Protein AF-D4XRZ3-F1 (afdb_monomer_lite)

pLDDT: mean 73.81, std 17.02, range [42.16, 91.94]

Sequence (97 aa):
MSKILTFTCDLVHCALDLIHNLRGFYMPQVKLKEGEPVDVAIRRFKRSCEKAGVLADVRKREFYEKPTQERKRKKAAAVKRYQKKLSRESVRTTRLY

InterPro domains:
  IPR001911 Small ribosomal subunit protein bS21 [MF_00358] (27-83)
  IPR001911 Small ribosomal subunit protein bS21 [PF01165] (29-81)
  IPR001911 Small ribosomal subunit protein bS21 [PR00976] (31-39)
  IPR001911 Small ribosomal subunit protein bS21 [PR00976] (39-48)
  IPR001911 Small ribosomal subunit pro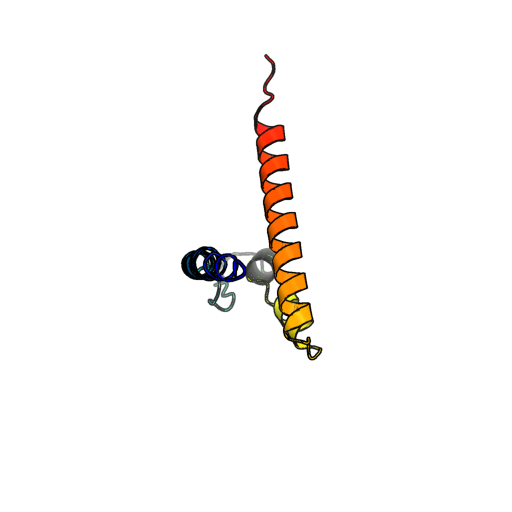tein bS21 [PR00976] (51-61)
  IPR001911 Small ribosomal subunit protein bS21 [PR00976] (63-73)
  IPR001911 Small ribosomal subunit protein bS21 [PTHR21109] (23-88)
  IPR001911 Small ribosomal subunit protein bS21 [TIGR00030] (28-85)
  IPR018278 Small ribosomal subunit protein bS21, conserved site [PS01181] (39-51)
  IPR038380 Small ribosomal subunit protein bS21 superfamily [G3DSA:1.20.5.1150] (42-80)

Radius of gyration: 20.28 Å; chains: 1; bounding box: 61×22×56 Å

Secondary structure (DSSP, 8-state):
----SSSSSHHHHHHHHHHTT-S--S-------TT--HHHHHHHHHHHHHHHTHHHHHHHHSS---HHHHHHHHHHHHHHHHHHHHHHHHHHT----

Foldseek 3Di:
DDDDPDPPPPPPVVVVVVVVPPPAPPDQDFDDDPPDDPVVSVVVSVVSCVRNCVVVVVVVPPDDDDPVRVVVVVVVVVVVVVVVVVVVVVVVPDPDD

Structure (mmCIF, N/CA/C/O backbone):
data_AF-D4XRZ3-F1
#
_entry.id   AF-D4XRZ3-F1
#
loop_
_atom_site.group_PDB
_atom_site.id
_atom_site.type_symbol
_atom_site.label_atom_id
_atom_site.label_alt_id
_atom_site.label_comp_id
_atom_site.label_asym_id
_atom_site.label_entity_id
_atom_site.label_seq_id
_atom_site.pdbx_PDB_ins_code
_atom_site.Cartn_x
_atom_site.Cartn_y
_atom_site.Cartn_z
_atom_site.occupancy
_atom_site.B_iso_or_equiv
_atom_site.auth_seq_id
_atom_site.auth_comp_id
_atom_site.auth_asym_id
_atom_site.auth_atom_id
_atom_site.pdbx_PDB_model_num
ATOM 1 N N . MET A 1 1 ? 34.140 -14.814 -26.443 1.00 50.59 1 MET A N 1
ATOM 2 C CA . MET A 1 1 ? 33.580 -15.908 -25.621 1.00 50.59 1 MET A CA 1
ATOM 3 C C . MET A 1 1 ? 33.563 -15.472 -24.164 1.00 50.59 1 MET A C 1
ATOM 5 O O . MET A 1 1 ? 34.637 -15.447 -23.594 1.00 50.59 1 MET A O 1
ATOM 9 N N . SER A 1 2 ? 32.398 -15.075 -23.621 1.00 42.16 2 SER A N 1
ATOM 10 C CA . SER A 1 2 ? 32.070 -14.995 -22.169 1.00 42.16 2 SER A CA 1
ATOM 11 C C . SER A 1 2 ? 30.929 -13.991 -21.889 1.00 42.16 2 SER A C 1
ATOM 13 O O . SER A 1 2 ? 31.072 -13.036 -21.135 1.00 42.16 2 SER A O 1
ATOM 15 N N . LYS A 1 3 ? 29.756 -14.172 -22.512 1.00 48.22 3 LYS A N 1
ATOM 16 C CA . LYS A 1 3 ? 28.536 -13.397 -22.184 1.00 48.22 3 LYS A CA 1
ATOM 17 C C . LYS A 1 3 ? 27.302 -14.303 -22.089 1.00 48.22 3 LYS A C 1
ATOM 19 O O . LYS A 1 3 ? 26.293 -14.035 -22.725 1.00 48.22 3 LYS A O 1
ATOM 24 N N . ILE A 1 4 ? 27.405 -15.416 -21.357 1.00 50.12 4 ILE A N 1
ATOM 25 C CA . ILE A 1 4 ? 26.321 -16.421 -21.268 1.00 50.12 4 ILE A CA 1
ATOM 26 C C . ILE A 1 4 ? 25.776 -16.599 -19.830 1.00 50.12 4 ILE A C 1
ATOM 28 O O . ILE A 1 4 ? 24.797 -17.301 -19.628 1.00 50.12 4 ILE A O 1
ATOM 32 N N . LEU A 1 5 ? 26.305 -15.907 -18.812 1.00 48.16 5 LEU A N 1
ATOM 33 C CA . LEU A 1 5 ? 25.997 -16.227 -17.402 1.00 48.16 5 LEU A CA 1
ATOM 34 C C . LEU A 1 5 ? 25.360 -15.101 -16.563 1.00 48.16 5 LEU A C 1
ATOM 36 O O . LEU A 1 5 ? 25.562 -15.055 -15.356 1.00 48.16 5 LEU A O 1
ATOM 40 N N . THR A 1 6 ? 24.550 -14.210 -17.148 1.00 48.78 6 THR A N 1
ATOM 41 C CA . THR A 1 6 ? 23.772 -13.216 -16.360 1.00 48.78 6 THR A CA 1
ATOM 42 C C . THR A 1 6 ? 22.251 -13.315 -16.504 1.00 48.78 6 THR A C 1
ATOM 44 O O . THR A 1 6 ? 21.543 -12.461 -15.981 1.00 48.78 6 THR A O 1
ATOM 47 N N . PHE A 1 7 ? 21.716 -14.356 -17.152 1.00 46.88 7 PHE A N 1
ATOM 48 C CA . PHE A 1 7 ? 20.269 -14.463 -17.411 1.00 46.88 7 PHE A CA 1
ATOM 49 C C . PHE A 1 7 ? 19.495 -15.461 -16.534 1.00 46.88 7 PHE A C 1
ATOM 51 O O . PHE A 1 7 ? 18.273 -15.522 -16.634 1.00 46.88 7 PHE A O 1
ATOM 58 N N . THR A 1 8 ? 20.149 -16.223 -15.653 1.00 49.28 8 THR A N 1
ATOM 59 C CA . THR A 1 8 ? 19.479 -17.310 -14.906 1.00 49.28 8 THR A CA 1
ATOM 60 C C . THR A 1 8 ? 19.063 -16.973 -13.471 1.00 49.28 8 THR A C 1
ATOM 62 O O . THR A 1 8 ? 18.439 -17.811 -12.829 1.00 49.28 8 THR A O 1
ATOM 65 N N . CYS A 1 9 ? 19.312 -15.765 -12.952 1.00 45.16 9 CYS A N 1
ATOM 66 C CA . CYS A 1 9 ? 18.994 -15.464 -11.543 1.00 45.16 9 CYS A CA 1
ATOM 67 C C . CYS A 1 9 ? 17.652 -14.731 -11.311 1.00 45.16 9 CYS A C 1
ATOM 69 O O . CYS A 1 9 ? 17.187 -14.639 -10.177 1.00 45.16 9 CYS A O 1
ATOM 71 N N . ASP A 1 10 ? 16.971 -14.257 -12.360 1.00 49.59 10 ASP A N 1
ATOM 72 C CA . ASP A 1 10 ? 15.739 -13.462 -12.194 1.00 49.59 10 ASP A CA 1
ATOM 73 C C . ASP A 1 10 ? 14.450 -14.302 -12.084 1.00 49.59 10 ASP A C 1
ATOM 75 O O . ASP A 1 10 ? 13.414 -13.784 -11.659 1.00 49.59 10 ASP A O 1
ATOM 79 N N . LEU A 1 11 ? 14.479 -15.599 -12.421 1.00 51.06 11 LEU A N 1
ATOM 80 C CA . LEU A 1 11 ? 13.274 -16.439 -12.353 1.00 51.06 11 LEU A CA 1
ATOM 81 C C . LEU A 1 11 ? 12.955 -16.914 -10.924 1.00 51.06 11 LEU A C 1
ATOM 83 O O . LEU A 1 11 ? 11.787 -17.076 -10.574 1.00 51.06 11 LEU A O 1
ATOM 87 N N . VAL A 1 12 ? 13.970 -17.096 -10.073 1.00 47.19 12 VAL A N 1
ATOM 88 C CA . VAL A 1 12 ? 13.787 -17.736 -8.757 1.00 47.19 12 VAL A CA 1
ATOM 89 C C . VAL A 1 12 ? 13.273 -16.753 -7.699 1.00 47.19 12 VAL A C 1
ATOM 91 O O . VAL A 1 12 ? 12.427 -17.120 -6.889 1.00 47.19 12 VAL A O 1
ATOM 94 N N . HIS A 1 13 ? 13.657 -15.472 -7.755 1.00 44.81 13 HIS A N 1
ATOM 95 C CA . HIS A 1 13 ? 13.059 -14.457 -6.873 1.00 44.81 13 HIS A CA 1
ATOM 96 C C . HIS A 1 13 ? 11.630 -14.067 -7.286 1.00 44.81 13 HIS A C 1
ATOM 98 O O . HIS A 1 13 ? 10.843 -13.652 -6.440 1.00 44.81 13 HIS A O 1
ATOM 104 N N . CYS A 1 14 ? 11.259 -14.248 -8.558 1.00 43.75 14 CYS A N 1
ATOM 105 C CA . CYS A 1 14 ? 9.908 -13.939 -9.030 1.00 43.75 14 CYS A CA 1
ATOM 106 C C . CYS A 1 14 ? 8.886 -15.036 -8.663 1.00 43.75 14 CYS A C 1
ATOM 108 O O . CYS A 1 14 ? 7.718 -14.731 -8.426 1.00 43.75 14 CYS A O 1
ATOM 110 N N . ALA A 1 15 ? 9.320 -16.298 -8.543 1.00 43.88 15 ALA A N 1
ATOM 111 C CA . ALA A 1 15 ? 8.450 -17.417 -8.165 1.00 43.88 15 ALA A CA 1
ATOM 112 C C . ALA A 1 15 ? 8.088 -17.442 -6.664 1.00 43.88 15 ALA A C 1
ATOM 114 O O . ALA A 1 15 ? 7.001 -17.887 -6.300 1.00 43.88 15 ALA A O 1
ATOM 115 N N . LEU A 1 16 ? 8.940 -16.912 -5.779 1.00 44.75 16 LEU A N 1
ATOM 116 C CA . LEU A 1 16 ? 8.628 -16.810 -4.343 1.00 44.75 16 LEU A CA 1
ATOM 117 C C . LEU A 1 16 ? 7.745 -15.599 -3.984 1.00 44.75 16 LEU A C 1
ATOM 119 O O . LEU A 1 16 ? 7.027 -15.648 -2.983 1.00 44.75 16 LEU A O 1
ATOM 123 N N . ASP A 1 17 ? 7.674 -14.572 -4.838 1.00 42.28 17 ASP A N 1
ATOM 124 C CA . ASP A 1 17 ? 6.661 -13.505 -4.731 1.00 42.28 17 ASP A CA 1
ATOM 125 C C . ASP A 1 17 ? 5.236 -13.989 -5.093 1.00 42.28 17 ASP A C 1
ATOM 127 O O . ASP A 1 17 ? 4.247 -13.312 -4.785 1.00 42.28 17 ASP A O 1
ATOM 131 N N . LEU A 1 18 ? 5.108 -15.174 -5.707 1.00 47.25 18 LEU A N 1
ATOM 132 C CA . LEU A 1 18 ? 3.831 -15.830 -6.018 1.00 47.25 18 LEU A CA 1
ATOM 133 C C . LEU A 1 18 ? 3.264 -16.627 -4.830 1.00 47.25 18 LEU A C 1
ATOM 135 O O . LEU A 1 18 ? 2.047 -16.735 -4.704 1.00 47.25 18 LEU A O 1
ATOM 139 N N . ILE A 1 19 ? 4.104 -17.097 -3.900 1.00 45.84 19 ILE A N 1
ATOM 140 C CA . ILE A 1 19 ? 3.652 -17.888 -2.738 1.00 45.84 19 ILE A CA 1
ATOM 141 C C . ILE A 1 19 ? 3.228 -16.982 -1.560 1.00 45.84 19 ILE A C 1
ATOM 143 O O . ILE A 1 19 ? 2.350 -17.341 -0.779 1.00 45.84 19 ILE A O 1
ATOM 147 N N . HIS A 1 20 ? 3.728 -15.741 -1.481 1.00 44.56 20 HIS A N 1
ATOM 148 C CA . HIS A 1 20 ? 3.266 -14.742 -0.499 1.00 44.56 20 HIS A CA 1
ATOM 149 C C . HIS A 1 20 ? 2.112 -13.833 -0.982 1.00 44.56 20 HIS A C 1
ATOM 151 O O . HIS A 1 20 ? 1.652 -12.981 -0.216 1.00 44.56 20 HIS A O 1
ATOM 157 N N . ASN A 1 21 ? 1.603 -14.020 -2.208 1.00 43.75 21 ASN A N 1
ATOM 158 C CA . ASN A 1 21 ? 0.464 -13.267 -2.764 1.00 43.75 21 ASN A CA 1
ATOM 159 C C . ASN A 1 21 ? -0.899 -13.971 -2.633 1.00 43.75 21 ASN A C 1
ATOM 161 O O . ASN A 1 21 ? -1.892 -13.492 -3.171 1.00 43.75 21 ASN A O 1
ATOM 165 N N . LEU A 1 22 ? -1.011 -15.023 -1.819 1.00 44.47 22 LEU A N 1
ATOM 166 C CA . LEU A 1 22 ? -2.310 -15.526 -1.341 1.00 44.47 22 LEU A CA 1
ATOM 167 C C . LEU A 1 22 ? -2.869 -14.687 -0.170 1.00 44.47 22 LEU A C 1
ATOM 169 O O . LEU A 1 22 ? -3.577 -15.183 0.704 1.00 44.47 22 LEU A O 1
ATOM 173 N N . ARG A 1 23 ? -2.565 -13.385 -0.128 1.00 49.84 23 ARG A N 1
ATOM 174 C CA . ARG A 1 23 ? -3.245 -12.417 0.740 1.00 49.84 23 ARG A CA 1
ATOM 175 C C . ARG A 1 23 ? -3.918 -11.362 -0.126 1.00 49.84 23 ARG A C 1
ATOM 177 O O . ARG A 1 23 ? -3.332 -10.314 -0.366 1.00 49.84 23 ARG A O 1
ATOM 184 N N . GLY A 1 24 ? -5.171 -11.604 -0.507 1.00 49.72 24 GLY A N 1
ATOM 185 C CA . GLY A 1 24 ? -6.083 -10.474 -0.707 1.00 49.72 24 GLY A CA 1
ATOM 186 C C . GLY A 1 24 ? -7.035 -10.489 -1.894 1.00 49.72 24 GLY A C 1
ATOM 187 O O . GLY A 1 24 ? -7.621 -9.446 -2.143 1.00 49.72 24 GLY A O 1
ATOM 188 N N . PHE A 1 25 ? -7.280 -11.612 -2.572 1.00 50.66 25 PHE A N 1
ATOM 189 C CA . PHE A 1 25 ? -8.393 -11.694 -3.536 1.00 50.66 25 PHE A CA 1
ATOM 190 C C . PHE A 1 25 ? -9.758 -11.985 -2.884 1.00 50.66 25 PHE A C 1
ATOM 192 O O . PHE A 1 25 ? -10.654 -12.536 -3.511 1.00 50.66 25 PHE A O 1
ATOM 199 N N . TYR A 1 26 ? -9.944 -11.602 -1.620 1.00 56.25 26 TYR A N 1
ATOM 200 C CA . TYR A 1 26 ? -11.277 -11.536 -1.031 1.00 56.25 26 TYR A CA 1
ATOM 201 C C . TYR A 1 26 ? -11.741 -10.089 -1.138 1.00 56.25 26 TYR A C 1
ATOM 203 O O . TYR A 1 26 ? -11.183 -9.214 -0.472 1.00 56.25 26 TYR A O 1
ATOM 211 N N . MET A 1 27 ? -12.741 -9.835 -1.990 1.00 69.62 27 MET A N 1
ATOM 212 C CA . MET A 1 27 ? -13.511 -8.590 -1.943 1.00 69.62 27 MET A CA 1
ATOM 213 C C . MET A 1 27 ? -13.824 -8.280 -0.471 1.00 69.62 27 MET A C 1
ATOM 215 O O . MET A 1 27 ? -14.294 -9.174 0.237 1.00 69.62 27 MET A O 1
ATOM 219 N N . PRO A 1 28 ? -13.517 -7.071 0.029 1.00 78.38 28 PRO A N 1
ATOM 220 C CA . PRO A 1 28 ? -13.674 -6.759 1.442 1.00 78.38 28 PRO A CA 1
ATOM 221 C C . PRO A 1 28 ? -15.143 -6.924 1.839 1.00 78.38 28 PRO A C 1
ATOM 223 O O . PRO A 1 28 ? -16.012 -6.210 1.351 1.00 78.38 28 PRO A O 1
ATOM 226 N N . GLN A 1 29 ? -15.416 -7.877 2.729 1.00 78.50 29 GLN A N 1
ATOM 227 C CA . GLN A 1 29 ? -16.746 -8.141 3.272 1.00 78.50 29 GLN A CA 1
ATOM 228 C C . GLN A 1 29 ? -16.728 -7.866 4.776 1.00 78.50 29 GLN A C 1
ATOM 230 O O . GLN A 1 29 ? -15.860 -8.356 5.499 1.00 78.50 29 GLN A O 1
ATOM 235 N N . VAL A 1 30 ? -17.682 -7.068 5.253 1.00 82.12 30 VAL A N 1
ATOM 236 C CA . VAL A 1 30 ? -17.872 -6.773 6.678 1.00 82.12 30 VAL A CA 1
ATOM 237 C C . VAL A 1 30 ? -19.315 -7.111 7.021 1.00 82.12 30 VAL A C 1
ATOM 239 O O . VAL A 1 30 ? -20.233 -6.504 6.480 1.00 82.12 30 VAL A O 1
ATOM 242 N N . LYS A 1 31 ? -19.511 -8.104 7.892 1.00 82.69 31 LYS A N 1
ATOM 243 C CA . LYS A 1 31 ? -20.833 -8.463 8.416 1.00 82.69 31 LYS A CA 1
ATOM 244 C C . LYS A 1 31 ? -21.133 -7.595 9.637 1.00 82.69 31 LYS A C 1
ATOM 246 O O . LYS A 1 31 ? -20.309 -7.537 10.550 1.00 82.69 31 LYS A O 1
ATOM 251 N N . LEU A 1 32 ? -22.284 -6.930 9.633 1.00 82.69 32 LEU A N 1
ATOM 252 C CA . LEU A 1 32 ? -22.794 -6.178 10.780 1.00 82.69 32 LEU A CA 1
ATOM 253 C C . LEU A 1 32 ? -23.422 -7.149 11.782 1.00 82.69 32 LEU A C 1
ATOM 255 O O . LEU A 1 32 ? -24.070 -8.111 11.375 1.00 82.69 32 LEU A O 1
ATOM 259 N N . LYS A 1 33 ? -23.224 -6.903 13.077 1.00 80.12 33 LYS A N 1
ATOM 260 C CA . LYS A 1 33 ? -23.956 -7.579 14.155 1.00 80.12 33 LYS A CA 1
ATOM 261 C C . LYS A 1 33 ? -24.966 -6.602 14.757 1.00 80.12 33 LYS A C 1
ATOM 263 O O . LYS A 1 33 ? -24.705 -5.399 14.787 1.00 80.12 33 LYS A O 1
ATOM 268 N N . GLU A 1 34 ? -26.102 -7.113 15.220 1.00 73.12 34 GLU A N 1
ATOM 269 C CA . GLU A 1 34 ? -27.159 -6.298 15.825 1.00 73.12 34 GLU A CA 1
ATOM 270 C C . GLU A 1 34 ? -26.649 -5.660 17.128 1.00 73.12 34 GLU A C 1
ATOM 272 O O . GLU A 1 34 ? -26.116 -6.347 17.999 1.00 73.12 34 GLU A O 1
ATOM 277 N N . GLY A 1 35 ? -26.730 -4.327 17.216 1.00 79.50 35 GLY A N 1
ATOM 278 C CA . GLY A 1 35 ? -26.232 -3.531 18.345 1.00 79.50 35 GLY A CA 1
ATOM 279 C C . GLY A 1 35 ? -24.910 -2.782 18.115 1.00 79.50 35 GLY A C 1
ATOM 280 O O . GLY A 1 35 ? -24.485 -2.035 18.995 1.00 79.50 35 GLY A O 1
ATOM 281 N N . GLU A 1 36 ? -24.250 -2.918 16.956 1.00 75.12 36 GLU A N 1
ATOM 282 C CA . GLU A 1 36 ? -23.091 -2.072 16.627 1.00 75.12 36 GLU A CA 1
ATOM 283 C C . GLU A 1 36 ? -23.522 -0.719 16.021 1.00 75.12 36 GLU A C 1
ATOM 285 O O . GLU A 1 36 ? -24.346 -0.693 15.104 1.00 75.12 36 GLU A O 1
ATOM 290 N N . PRO A 1 37 ? -22.931 0.417 16.448 1.00 84.19 37 PRO A N 1
ATOM 291 C CA . PRO A 1 37 ? -23.157 1.695 15.783 1.00 84.19 37 PRO A CA 1
ATOM 292 C C . PRO A 1 37 ? -22.588 1.658 14.358 1.00 84.19 37 PRO A C 1
ATOM 294 O O . PRO A 1 37 ? -21.422 1.305 14.138 1.00 84.19 37 PRO A O 1
ATOM 297 N N . VAL A 1 38 ? -23.407 2.067 13.388 1.00 81.38 38 VAL A N 1
ATOM 298 C CA . VAL A 1 38 ? -23.125 1.997 11.941 1.00 81.38 38 VAL A CA 1
ATOM 299 C C . VAL A 1 38 ? -21.788 2.659 11.573 1.00 81.38 38 VAL A C 1
ATOM 301 O O . VAL A 1 38 ? -21.027 2.135 10.755 1.00 81.38 38 VAL A O 1
ATOM 304 N N . ASP A 1 39 ? -21.423 3.747 12.251 1.00 84.25 39 ASP A N 1
ATOM 305 C CA . ASP A 1 39 ? -20.165 4.470 12.024 1.00 84.25 39 ASP A CA 1
ATOM 306 C C . ASP A 1 39 ? -18.911 3.630 12.295 1.00 84.25 39 ASP A C 1
ATOM 308 O O . ASP A 1 39 ? -17.876 3.782 11.632 1.00 84.25 39 ASP A O 1
ATOM 312 N N . VAL A 1 40 ? -18.977 2.717 13.268 1.00 85.25 40 VAL A N 1
ATOM 313 C CA . VAL A 1 40 ? -17.863 1.815 13.585 1.00 85.25 40 VAL A CA 1
ATOM 314 C C . VAL A 1 40 ? -17.687 0.791 12.472 1.00 85.25 40 VAL A C 1
ATOM 316 O O . VAL A 1 40 ? -16.552 0.487 12.088 1.00 85.25 40 VAL A O 1
ATOM 319 N N . ALA A 1 41 ? -18.781 0.306 11.896 1.00 84.75 41 ALA A N 1
ATOM 320 C CA . ALA A 1 41 ? -18.719 -0.636 10.797 1.00 84.75 41 ALA A CA 1
ATOM 321 C C . ALA A 1 41 ? -18.201 -0.010 9.498 1.00 84.75 41 ALA A C 1
ATOM 323 O O . ALA A 1 41 ? -17.337 -0.601 8.843 1.00 84.75 41 ALA A O 1
ATOM 324 N N . ILE A 1 42 ? -18.622 1.218 9.174 1.00 88.12 42 ILE A N 1
ATOM 325 C CA . ILE A 1 42 ? -18.086 1.975 8.030 1.00 88.12 42 ILE A CA 1
ATOM 326 C C . ILE A 1 42 ? -16.569 2.150 8.176 1.00 88.12 42 ILE A C 1
ATOM 328 O O . ILE A 1 42 ? -15.812 1.973 7.219 1.00 88.12 42 ILE A O 1
ATOM 332 N N . ARG A 1 43 ? -16.090 2.443 9.389 1.00 88.00 43 ARG A N 1
ATOM 333 C CA . ARG A 1 43 ? -14.654 2.584 9.663 1.00 88.00 43 ARG A CA 1
ATOM 334 C C . ARG A 1 43 ? -13.889 1.277 9.460 1.00 88.00 43 ARG A C 1
ATOM 336 O O . ARG A 1 43 ? -12.793 1.292 8.900 1.00 88.00 43 ARG A O 1
ATOM 343 N N . ARG A 1 44 ? -14.453 0.146 9.899 1.00 85.19 44 ARG A N 1
ATOM 344 C CA . ARG A 1 44 ? -13.871 -1.192 9.683 1.00 85.19 44 ARG A CA 1
ATOM 345 C C . ARG A 1 44 ? -13.820 -1.531 8.193 1.00 85.19 44 ARG A C 1
ATOM 347 O O . ARG A 1 44 ? -12.788 -1.997 7.722 1.00 85.19 44 ARG A O 1
ATOM 354 N N . PHE A 1 45 ? -14.879 -1.223 7.450 1.00 85.56 45 PHE A N 1
ATOM 355 C CA . PHE A 1 45 ? -14.936 -1.427 6.006 1.00 85.56 45 PHE A CA 1
ATOM 356 C C . PHE A 1 45 ? -13.881 -0.603 5.258 1.00 85.56 45 PHE A C 1
ATOM 358 O O . PHE A 1 45 ? -13.119 -1.169 4.477 1.00 85.56 45 PHE A O 1
ATOM 365 N N . LYS A 1 46 ? -13.741 0.694 5.568 1.00 88.19 46 LYS A N 1
ATOM 366 C CA . LYS A 1 46 ? -12.704 1.558 4.969 1.00 88.19 46 LYS A CA 1
ATOM 367 C C . LYS A 1 46 ? -11.295 0.994 5.184 1.00 88.19 46 LYS A C 1
ATOM 369 O O . LYS A 1 46 ? -10.543 0.852 4.223 1.00 88.19 46 LYS A O 1
ATOM 374 N N . ARG A 1 47 ? -10.975 0.553 6.408 1.00 87.00 47 ARG A N 1
ATOM 375 C CA . ARG A 1 47 ? -9.691 -0.109 6.715 1.00 87.00 47 ARG A CA 1
ATOM 376 C C . ARG A 1 47 ? -9.497 -1.414 5.940 1.00 87.00 47 ARG A C 1
ATOM 378 O O . ARG A 1 47 ? -8.389 -1.690 5.485 1.00 87.00 47 ARG A O 1
ATOM 385 N N . SER A 1 48 ? -10.546 -2.220 5.779 1.00 85.19 48 SER A N 1
ATOM 386 C CA . SER A 1 48 ? -10.486 -3.456 4.988 1.00 85.19 48 SER A CA 1
ATOM 387 C C . SER A 1 48 ? -10.228 -3.176 3.504 1.00 85.19 48 SER A C 1
ATOM 389 O O . SER A 1 48 ? -9.389 -3.847 2.907 1.00 85.19 48 SER A O 1
ATOM 391 N N . CYS A 1 49 ? -10.863 -2.151 2.928 1.00 85.75 49 CYS A N 1
ATOM 392 C CA . CYS A 1 49 ? -10.623 -1.711 1.549 1.00 85.75 49 CYS A CA 1
ATOM 393 C C . CYS A 1 49 ? -9.197 -1.173 1.342 1.00 85.75 49 CYS A C 1
ATOM 395 O O . CYS A 1 49 ? -8.557 -1.491 0.339 1.00 85.75 49 CYS A O 1
ATOM 397 N N . GLU A 1 50 ? -8.673 -0.403 2.301 1.00 85.00 50 GLU A N 1
ATOM 398 C CA . GLU A 1 50 ? -7.289 0.091 2.286 1.00 85.00 50 GLU A CA 1
ATOM 399 C C . GLU A 1 50 ? -6.273 -1.052 2.386 1.00 85.00 50 GLU A C 1
ATOM 401 O O . GLU A 1 50 ? -5.288 -1.077 1.649 1.00 85.00 50 GLU A O 1
ATOM 406 N N . LYS A 1 51 ? -6.532 -2.031 3.262 1.00 81.62 51 LYS A N 1
ATOM 407 C CA . LYS A 1 51 ? -5.684 -3.217 3.437 1.00 81.62 51 LYS A CA 1
ATOM 408 C C . LYS A 1 51 ? -5.680 -4.109 2.198 1.00 81.62 51 LYS A C 1
ATOM 410 O O . LYS A 1 51 ? -4.629 -4.642 1.851 1.00 81.62 51 LYS A O 1
ATOM 415 N N . ALA A 1 52 ? -6.835 -4.267 1.554 1.00 82.19 52 ALA A N 1
ATOM 416 C CA . ALA A 1 52 ? -6.968 -4.998 0.299 1.00 82.19 52 ALA A CA 1
ATOM 417 C C . ALA A 1 52 ? -6.328 -4.253 -0.887 1.00 82.19 52 ALA A C 1
ATOM 419 O O . ALA A 1 52 ? -6.042 -4.866 -1.905 1.00 82.19 52 ALA A O 1
ATOM 420 N N . GLY A 1 53 ? -6.065 -2.947 -0.764 1.00 80.81 53 GLY A N 1
ATOM 421 C CA . GLY A 1 53 ? -5.385 -2.174 -1.803 1.00 80.81 53 GLY A CA 1
ATOM 422 C C . GLY A 1 53 ? -6.249 -1.860 -3.027 1.00 80.81 53 GLY A C 1
ATOM 423 O O . GLY A 1 53 ? -5.708 -1.404 -4.030 1.00 80.81 53 GLY A O 1
ATOM 424 N N . VAL A 1 54 ? -7.576 -2.023 -2.937 1.00 82.88 54 VAL A N 1
ATOM 425 C CA . VAL A 1 54 ? -8.522 -1.867 -4.063 1.00 82.88 54 VAL A CA 1
ATOM 4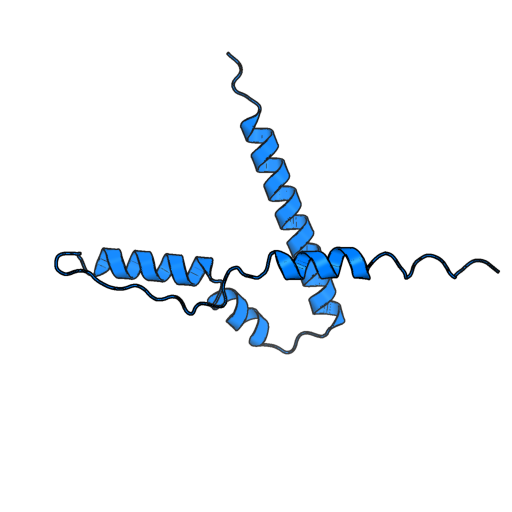26 C C . VAL A 1 54 ? -8.363 -0.509 -4.756 1.00 82.88 54 VAL A C 1
ATOM 428 O O . VAL A 1 54 ? -8.243 -0.439 -5.975 1.00 82.88 54 VAL A O 1
ATOM 431 N N . LEU A 1 55 ? -8.265 0.577 -3.983 1.00 81.75 55 LEU A N 1
ATOM 432 C CA . LEU A 1 55 ? -8.071 1.929 -4.527 1.00 81.75 55 LEU A CA 1
ATOM 433 C C . LEU A 1 55 ? -6.710 2.109 -5.213 1.00 81.75 55 LEU A C 1
ATOM 435 O O . LEU A 1 55 ? -6.590 2.858 -6.179 1.00 81.75 55 LEU A O 1
ATOM 439 N N . ALA A 1 56 ? -5.671 1.428 -4.723 1.00 82.88 56 ALA A N 1
ATOM 440 C CA . ALA A 1 56 ? -4.353 1.473 -5.343 1.00 82.88 56 ALA A CA 1
ATOM 441 C C . ALA A 1 56 ? -4.329 0.694 -6.662 1.00 82.88 56 ALA A C 1
ATOM 443 O O . ALA A 1 56 ? -3.556 1.039 -7.550 1.00 82.88 56 ALA A O 1
ATOM 444 N N . ASP A 1 57 ? -5.158 -0.338 -6.799 1.00 82.50 57 ASP A N 1
ATOM 445 C CA . ASP A 1 57 ? -5.258 -1.123 -8.025 1.00 82.50 57 ASP A CA 1
ATOM 446 C C . ASP A 1 57 ? -6.082 -0.417 -9.099 1.00 82.50 57 ASP A C 1
ATOM 448 O O . ASP A 1 57 ? -5.671 -0.432 -10.257 1.00 82.50 57 ASP A O 1
ATOM 452 N N . VAL A 1 58 ? -7.157 0.284 -8.724 1.00 86.50 58 VAL A N 1
ATOM 453 C CA . VAL A 1 58 ? -7.897 1.172 -9.640 1.00 86.50 58 VAL A CA 1
ATOM 454 C C . VAL A 1 58 ? -6.956 2.220 -10.240 1.00 86.50 58 VAL A C 1
ATOM 456 O O . VAL A 1 58 ? -6.797 2.262 -11.455 1.00 86.50 58 VAL A O 1
ATOM 459 N N . ARG A 1 59 ? -6.201 2.947 -9.404 1.00 86.62 59 ARG A N 1
ATOM 460 C CA . ARG A 1 59 ? -5.247 3.976 -9.868 1.00 86.62 59 ARG A CA 1
ATOM 461 C C . ARG A 1 59 ? -4.146 3.453 -10.789 1.00 86.62 59 ARG A C 1
ATOM 463 O O . ARG A 1 59 ? -3.628 4.185 -11.623 1.00 86.62 59 ARG A O 1
ATOM 470 N N . LYS A 1 60 ? -3.740 2.189 -10.640 1.00 82.12 60 LYS A N 1
ATOM 471 C CA . LYS A 1 60 ? -2.749 1.572 -11.541 1.00 82.12 60 LYS A CA 1
ATOM 472 C C . LYS A 1 60 ? -3.347 1.202 -12.897 1.00 82.12 60 LYS A C 1
ATOM 474 O O . LYS A 1 60 ? -2.591 1.107 -13.853 1.00 82.12 60 LYS A O 1
ATOM 479 N N . ARG A 1 61 ? -4.658 0.946 -12.950 1.00 84.50 61 ARG A N 1
ATOM 480 C CA . ARG A 1 61 ? -5.393 0.490 -14.140 1.00 84.50 61 ARG A CA 1
ATOM 481 C C . ARG A 1 61 ? -6.024 1.631 -14.939 1.00 84.50 61 ARG A C 1
ATOM 483 O 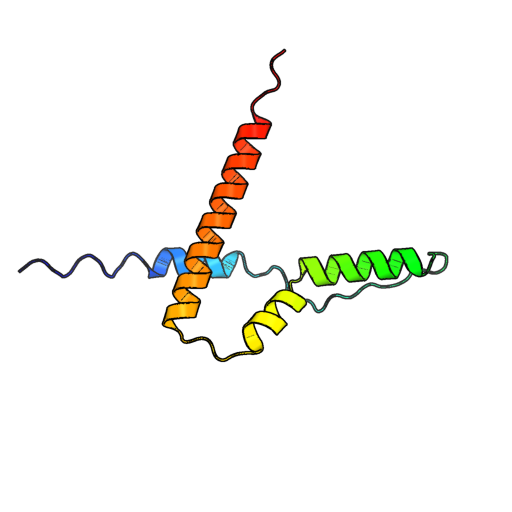O . ARG A 1 61 ? -6.427 1.393 -16.068 1.00 84.50 61 ARG A O 1
ATOM 490 N N . GLU A 1 62 ? -6.085 2.840 -14.382 1.00 87.31 62 GLU A N 1
ATOM 491 C CA . GLU A 1 62 ? -6.590 4.044 -15.065 1.00 87.31 62 GLU A CA 1
ATOM 492 C C . GLU A 1 62 ? -5.824 4.371 -16.360 1.00 87.31 62 GLU A C 1
ATOM 494 O O . GLU A 1 62 ? -6.405 4.917 -17.293 1.00 87.31 62 GLU A O 1
ATOM 499 N N . PHE A 1 63 ? -4.539 4.008 -16.447 1.00 87.12 63 PHE A N 1
ATOM 500 C CA . PHE A 1 63 ? -3.687 4.304 -17.599 1.00 87.12 63 PHE A CA 1
ATOM 501 C C . PHE A 1 63 ? -2.932 3.059 -18.061 1.00 87.12 63 PHE A C 1
ATOM 503 O O . PHE A 1 63 ? -2.491 2.250 -17.243 1.00 87.12 63 PHE A O 1
ATOM 510 N N . TYR A 1 64 ? -2.720 2.934 -19.374 1.00 87.31 64 TYR A N 1
ATOM 511 C CA . TYR A 1 64 ? -1.844 1.898 -19.912 1.00 87.31 64 TYR A CA 1
ATOM 512 C C . TYR A 1 64 ? -0.397 2.162 -19.480 1.00 87.31 64 TYR A C 1
ATOM 514 O O . TYR A 1 64 ? 0.233 3.134 -19.898 1.00 87.31 64 TYR A O 1
ATOM 522 N N . GLU A 1 65 ? 0.141 1.279 -18.643 1.00 86.62 65 GLU A N 1
ATOM 523 C CA . GLU A 1 65 ? 1.546 1.302 -18.258 1.00 86.62 65 GLU A CA 1
ATOM 524 C C . GLU A 1 65 ? 2.343 0.372 -19.176 1.00 86.62 65 GLU A C 1
ATOM 526 O O . GLU A 1 65 ? 2.047 -0.816 -19.306 1.00 86.62 65 GLU A O 1
ATOM 531 N N . LYS A 1 66 ? 3.402 0.897 -19.801 1.00 89.75 66 LYS A N 1
ATOM 532 C CA . LYS A 1 66 ? 4.306 0.078 -20.615 1.00 89.75 66 LYS A CA 1
ATOM 533 C C . LYS A 1 66 ? 4.926 -1.024 -19.735 1.00 89.75 66 LYS A C 1
ATOM 535 O O . LYS A 1 66 ? 5.382 -0.715 -18.630 1.00 89.75 66 LYS A O 1
ATOM 540 N N . PRO A 1 67 ? 5.094 -2.269 -20.220 1.00 86.44 67 PRO A N 1
ATOM 541 C CA . PRO A 1 67 ? 5.619 -3.378 -19.409 1.00 86.44 67 PRO A CA 1
ATOM 542 C C . PRO A 1 67 ? 6.993 -3.101 -18.775 1.00 86.44 67 PRO A C 1
ATOM 544 O O . PRO A 1 67 ? 7.327 -3.622 -17.712 1.00 86.44 67 PRO A O 1
ATOM 547 N N . THR A 1 68 ? 7.817 -2.248 -19.389 1.00 89.81 68 THR A N 1
ATOM 548 C CA . THR A 1 68 ? 9.100 -1.823 -18.812 1.00 89.81 68 THR A CA 1
ATOM 549 C C . THR A 1 68 ? 8.939 -0.879 -17.617 1.00 89.81 68 THR A C 1
ATOM 551 O O . THR A 1 68 ? 9.728 -0.955 -16.674 1.00 89.81 68 THR A O 1
ATOM 554 N N . GLN A 1 69 ? 7.932 -0.004 -17.631 1.00 85.81 69 GLN A N 1
ATOM 555 C CA . GLN A 1 69 ? 7.621 0.907 -16.527 1.00 85.81 69 GLN A CA 1
ATOM 556 C C . GLN A 1 69 ? 7.021 0.145 -15.345 1.00 85.81 69 GLN A C 1
ATOM 558 O O . GLN A 1 69 ? 7.476 0.335 -14.217 1.00 85.81 69 GLN A O 1
ATOM 563 N N . GLU A 1 70 ? 6.143 -0.823 -15.614 1.00 87.12 70 GLU A N 1
ATOM 564 C CA . GLU A 1 70 ? 5.578 -1.695 -14.582 1.00 87.12 70 GLU A CA 1
ATOM 565 C C . GLU A 1 70 ? 6.685 -2.450 -13.819 1.00 87.12 70 GLU A C 1
ATOM 567 O O . GLU A 1 70 ? 6.712 -2.469 -12.584 1.00 87.12 70 GLU A O 1
ATOM 572 N N . ARG A 1 71 ? 7.672 -3.008 -14.540 1.00 88.69 71 ARG A N 1
ATOM 573 C CA . ARG A 1 71 ? 8.843 -3.673 -13.934 1.00 88.69 71 ARG A CA 1
ATOM 574 C C . ARG A 1 71 ? 9.660 -2.721 -13.056 1.00 88.69 71 ARG A C 1
ATOM 576 O O . ARG A 1 71 ? 10.052 -3.100 -11.953 1.00 88.69 71 ARG A O 1
ATOM 583 N N . LYS A 1 72 ? 9.903 -1.483 -13.507 1.00 90.50 72 LYS A N 1
ATOM 584 C CA . LYS A 1 72 ? 10.619 -0.462 -12.716 1.00 90.50 72 LYS A CA 1
ATOM 585 C C . LYS A 1 72 ? 9.843 -0.082 -11.451 1.00 90.50 72 LYS A C 1
ATOM 587 O O . LYS A 1 72 ? 10.426 -0.040 -10.368 1.00 90.50 72 LYS A O 1
ATOM 592 N N . ARG A 1 73 ? 8.526 0.116 -11.566 1.00 87.88 73 ARG A N 1
ATOM 593 C CA . ARG A 1 73 ? 7.623 0.437 -10.452 1.00 87.88 73 ARG A CA 1
ATOM 594 C C . ARG A 1 73 ? 7.612 -0.668 -9.395 1.00 87.88 73 ARG A C 1
ATOM 596 O O . ARG A 1 73 ? 7.742 -0.374 -8.207 1.00 87.88 73 ARG A O 1
ATOM 603 N N . LYS A 1 74 ? 7.516 -1.936 -9.813 1.00 86.88 74 LYS A N 1
ATOM 604 C CA . LYS A 1 74 ? 7.546 -3.099 -8.907 1.00 86.88 74 LYS A CA 1
ATOM 605 C C . LYS A 1 74 ? 8.870 -3.198 -8.145 1.00 86.88 74 LYS A C 1
ATOM 607 O O . LYS A 1 74 ? 8.847 -3.324 -6.922 1.00 86.88 74 LYS A O 1
ATOM 612 N N . LYS A 1 75 ? 10.008 -3.050 -8.835 1.00 89.06 75 LYS A N 1
ATOM 613 C CA . LYS A 1 75 ? 11.342 -3.065 -8.204 1.00 89.06 75 LYS A CA 1
ATOM 614 C C . LYS A 1 75 ? 11.496 -1.945 -7.170 1.00 89.06 75 LYS A C 1
ATOM 616 O O . LYS A 1 75 ? 11.888 -2.209 -6.036 1.00 89.06 75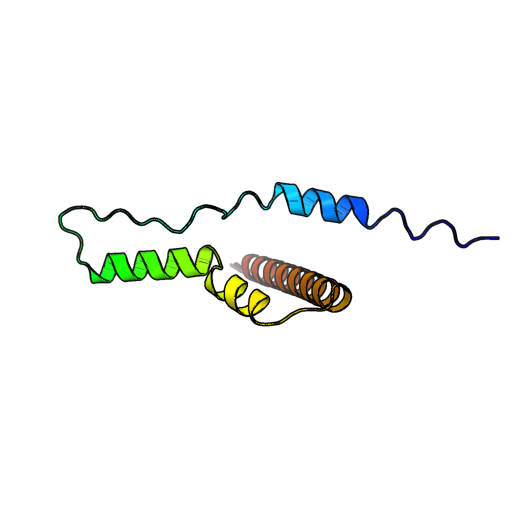 LYS A O 1
ATOM 621 N N . ALA A 1 76 ? 11.102 -0.718 -7.512 1.00 89.88 76 ALA A N 1
ATOM 622 C CA . ALA A 1 76 ? 11.143 0.408 -6.577 1.00 89.88 76 ALA A CA 1
ATOM 623 C C . ALA A 1 76 ? 10.240 0.185 -5.346 1.00 89.88 76 ALA A C 1
ATOM 625 O O . ALA A 1 76 ? 10.632 0.482 -4.215 1.00 89.88 76 ALA A O 1
ATOM 626 N N . ALA A 1 77 ? 9.046 -0.387 -5.540 1.00 87.81 77 ALA A N 1
ATOM 627 C CA . ALA A 1 77 ? 8.137 -0.710 -4.444 1.00 87.81 77 ALA A CA 1
ATOM 628 C C . ALA A 1 77 ? 8.704 -1.792 -3.506 1.00 87.81 77 ALA A C 1
ATOM 630 O O . ALA A 1 77 ? 8.552 -1.671 -2.289 1.00 87.81 77 ALA A O 1
ATOM 631 N N . ALA A 1 78 ? 9.373 -2.816 -4.044 1.00 89.31 78 ALA A N 1
ATOM 632 C CA . ALA A 1 78 ? 10.036 -3.854 -3.255 1.00 89.31 78 ALA A CA 1
ATOM 633 C C . ALA A 1 78 ? 11.176 -3.278 -2.399 1.00 89.31 78 ALA A C 1
ATOM 635 O O . ALA A 1 78 ? 11.198 -3.494 -1.186 1.00 89.31 78 ALA A O 1
ATOM 636 N N . VAL A 1 79 ? 12.047 -2.454 -2.994 1.00 91.94 79 VAL A N 1
ATOM 637 C CA . VAL A 1 79 ? 13.144 -1.778 -2.277 1.00 91.94 79 VAL A CA 1
ATOM 638 C C . VAL A 1 79 ? 12.603 -0.903 -1.144 1.00 91.94 79 VAL A C 1
ATOM 640 O O . VAL A 1 79 ? 13.048 -1.022 -0.003 1.00 91.94 79 VAL A O 1
ATOM 643 N N . LYS A 1 80 ? 11.571 -0.091 -1.411 1.00 91.31 80 LYS A N 1
ATOM 644 C CA . LYS A 1 80 ? 10.938 0.759 -0.389 1.00 91.31 80 LYS A CA 1
ATOM 645 C C . LYS A 1 80 ? 10.339 -0.056 0.762 1.00 91.31 80 LYS A C 1
ATOM 647 O O . LYS A 1 80 ? 10.432 0.342 1.924 1.00 91.31 80 LYS A O 1
ATOM 652 N N . ARG A 1 81 ? 9.706 -1.198 0.464 1.00 87.81 81 ARG A N 1
ATOM 653 C CA . ARG A 1 81 ? 9.162 -2.109 1.488 1.00 87.81 81 ARG A CA 1
ATOM 654 C C . ARG A 1 81 ? 10.273 -2.708 2.347 1.00 87.81 81 ARG A C 1
ATOM 656 O O . ARG A 1 81 ? 10.120 -2.744 3.566 1.00 87.81 81 ARG A O 1
ATOM 663 N N . TYR A 1 82 ? 11.374 -3.131 1.729 1.00 89.81 82 TYR A N 1
ATOM 664 C CA . TYR A 1 82 ? 12.534 -3.683 2.424 1.00 89.81 82 TYR A CA 1
ATOM 665 C C . TYR A 1 82 ? 13.190 -2.652 3.352 1.00 89.81 82 TYR A C 1
ATOM 667 O O . TYR A 1 82 ? 13.352 -2.915 4.540 1.00 89.81 82 TYR A O 1
ATOM 675 N N . GLN A 1 83 ? 13.438 -1.436 2.862 1.00 91.44 83 GLN A N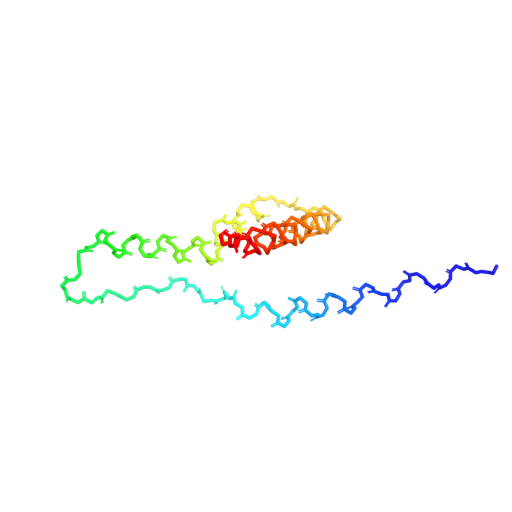 1
ATOM 676 C CA . GLN A 1 83 ? 13.975 -0.334 3.670 1.00 91.44 83 GLN A CA 1
ATOM 677 C C . GLN A 1 83 ? 13.087 -0.016 4.882 1.00 91.44 83 GLN A C 1
ATOM 6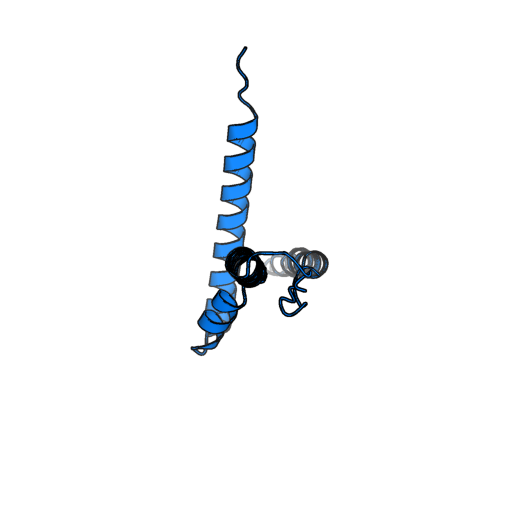79 O O . GLN A 1 83 ? 13.583 0.141 5.994 1.00 91.44 83 GLN A O 1
ATOM 684 N N . LYS A 1 84 ? 11.758 -0.001 4.699 1.00 88.31 84 LYS A N 1
ATOM 685 C CA . LYS A 1 84 ? 10.802 0.199 5.800 1.00 88.31 84 LYS A CA 1
ATOM 686 C C . LYS A 1 84 ? 10.802 -0.955 6.812 1.00 88.31 84 LYS A C 1
ATOM 688 O O . LYS A 1 84 ? 10.466 -0.742 7.974 1.00 88.31 84 LYS A O 1
ATOM 693 N N . LYS A 1 85 ? 11.112 -2.184 6.385 1.00 88.62 85 LYS A N 1
ATOM 694 C CA . LYS A 1 85 ? 11.265 -3.328 7.295 1.00 88.62 85 LYS A CA 1
ATOM 695 C C . LYS A 1 85 ? 12.515 -3.144 8.154 1.00 88.62 85 LYS A C 1
ATOM 697 O O . LYS A 1 85 ? 12.396 -3.189 9.373 1.00 88.62 85 LYS A O 1
ATOM 702 N N . LEU A 1 86 ? 13.652 -2.847 7.523 1.00 88.88 86 LEU A N 1
ATOM 703 C CA . LEU A 1 86 ? 14.918 -2.595 8.215 1.00 88.88 86 LEU A CA 1
ATOM 704 C C . LEU A 1 86 ? 14.805 -1.449 9.226 1.00 88.88 86 LEU A C 1
ATOM 706 O O . LEU A 1 86 ? 15.239 -1.599 10.360 1.00 88.88 86 LEU A O 1
ATOM 710 N N . SER A 1 87 ? 14.147 -0.343 8.859 1.00 87.56 87 SER A N 1
ATOM 711 C CA . SER A 1 87 ? 13.978 0.799 9.767 1.00 87.56 87 SER A CA 1
ATOM 712 C C . SER A 1 87 ? 13.096 0.487 10.982 1.00 87.56 87 SER A C 1
ATOM 714 O O . SER A 1 87 ? 13.249 1.093 12.035 1.00 87.56 87 SER A O 1
ATOM 716 N N . ARG A 1 88 ? 12.139 -0.442 10.861 1.00 84.19 88 ARG A N 1
ATOM 717 C CA . ARG A 1 88 ? 11.334 -0.913 12.003 1.00 84.19 88 ARG A CA 1
ATOM 718 C C . ARG A 1 88 ? 12.132 -1.844 12.905 1.00 84.19 88 ARG A C 1
ATOM 720 O O . ARG A 1 88 ? 11.942 -1.824 14.115 1.00 84.19 88 ARG A O 1
ATOM 727 N N . GLU A 1 89 ? 12.983 -2.666 12.306 1.00 84.19 89 GLU A N 1
ATOM 728 C CA . GLU A 1 89 ? 13.841 -3.611 13.011 1.00 84.19 89 GLU A CA 1
ATOM 729 C C . GLU A 1 89 ? 14.928 -2.885 13.805 1.00 84.19 89 GLU A C 1
ATOM 731 O O . GLU A 1 89 ? 15.083 -3.160 14.988 1.00 84.19 89 GLU A O 1
ATOM 736 N N . SER A 1 90 ? 15.561 -1.860 13.227 1.00 78.44 90 SER A N 1
ATOM 737 C CA . SER A 1 90 ? 16.537 -1.018 13.931 1.00 78.44 90 SER A CA 1
ATOM 738 C C . SER A 1 90 ? 15.938 -0.266 15.124 1.00 78.44 90 SER A C 1
ATOM 740 O O . SER A 1 90 ? 16.595 -0.120 16.147 1.00 78.44 90 SER A O 1
ATOM 742 N N . VAL A 1 91 ? 14.682 0.186 15.025 1.00 75.94 91 VAL A N 1
ATOM 743 C CA . VAL A 1 91 ? 13.971 0.874 16.124 1.00 75.94 91 VAL A CA 1
ATOM 744 C C . VAL A 1 91 ? 13.582 -0.092 17.251 1.00 75.94 91 VAL A C 1
ATOM 746 O O . VAL A 1 91 ? 13.454 0.320 18.400 1.00 75.94 91 VAL A O 1
ATOM 749 N N . ARG A 1 92 ? 13.412 -1.387 16.955 1.00 68.25 92 ARG A N 1
ATOM 750 C CA . ARG A 1 92 ? 13.044 -2.405 17.952 1.00 68.25 92 ARG A CA 1
ATOM 751 C C . ARG A 1 92 ? 14.201 -2.749 18.901 1.00 68.25 92 ARG A C 1
ATOM 753 O O . ARG A 1 92 ? 13.945 -3.245 19.994 1.00 68.25 92 ARG A O 1
ATOM 760 N N . THR A 1 93 ? 15.443 -2.493 18.496 1.00 65.50 93 THR A N 1
ATOM 761 C CA . THR A 1 93 ? 16.646 -3.007 19.173 1.00 65.50 93 THR A CA 1
ATOM 762 C C . THR A 1 93 ? 17.123 -2.156 20.357 1.00 65.50 93 THR A C 1
ATOM 764 O O . THR A 1 93 ? 18.031 -2.573 21.064 1.00 65.50 93 THR A O 1
ATOM 767 N N . THR A 1 94 ? 16.490 -1.021 20.669 1.00 66.75 94 THR A N 1
ATOM 768 C CA . THR A 1 94 ? 16.974 -0.138 21.747 1.00 66.75 94 THR A CA 1
ATOM 769 C C . THR A 1 94 ? 15.954 -0.001 22.879 1.00 66.75 94 THR A C 1
ATOM 771 O O . THR A 1 94 ? 15.261 1.004 22.999 1.00 66.75 94 THR A O 1
ATOM 774 N N . ARG A 1 95 ? 15.877 -1.014 23.751 1.00 68.50 95 ARG A N 1
ATOM 775 C CA . ARG A 1 95 ? 15.626 -0.768 25.181 1.00 68.50 95 ARG A CA 1
ATOM 776 C C . ARG A 1 95 ? 16.994 -0.730 25.852 1.00 68.50 95 ARG A C 1
ATOM 778 O O . ARG A 1 95 ? 17.505 -1.768 26.254 1.00 68.50 95 ARG A O 1
ATOM 785 N N . LEU A 1 96 ? 17.609 0.451 25.870 1.00 69.31 96 LEU A N 1
ATOM 786 C CA . LEU A 1 96 ? 18.725 0.706 26.774 1.00 69.31 96 LEU A CA 1
ATOM 787 C C . LEU A 1 96 ? 18.104 0.849 28.160 1.00 69.31 96 LEU A C 1
ATOM 789 O O . LEU A 1 96 ? 17.203 1.669 28.340 1.00 69.31 96 LEU A O 1
ATOM 793 N N . TYR A 1 97 ? 18.498 -0.062 29.042 1.00 72.19 97 TYR A N 1
ATOM 794 C CA . TYR A 1 97 ? 18.202 -0.029 30.470 1.00 72.19 97 TYR A CA 1
ATOM 795 C C . TYR A 1 97 ? 18.548 1.342 31.054 1.00 72.19 97 TYR A C 1
ATOM 797 O O . TYR A 1 97 ? 19.582 1.905 30.621 1.00 72.19 97 TYR A O 1
#

Organism: NCBI:txid707232